Protein AF-A0A914KDQ4-F1 (afdb_monomer_lite)

Foldseek 3Di:
DDDPPPDPDDDPPPDDPPVVVVVVVVVVVVVVVVVVVVVVPDPPDPDDDCVNVVNDDCPDDPPPPDDPVRVVVVVLVVLCVPPNPCSVVVVVVVVVVVVVVVVVCVVCPCVPPPPPDD

Structure (mmCIF, N/CA/C/O backbone):
data_AF-A0A914KDQ4-F1
#
_entry.id   AF-A0A914KDQ4-F1
#
loop_
_atom_site.group_PDB
_atom_site.id
_atom_site.type_symbol
_atom_site.label_atom_id
_atom_site.label_alt_id
_atom_site.label_comp_id
_atom_site.label_asym_id
_atom_site.label_entity_id
_atom_site.label_seq_id
_atom_site.pdbx_PDB_ins_code
_atom_site.Cartn_x
_atom_site.Cartn_y
_atom_site.Cartn_z
_atom_site.occupancy
_atom_site.B_iso_or_equiv
_atom_site.auth_seq_id
_atom_site.auth_comp_id
_atom_site.auth_asym_id
_atom_site.auth_atom_id
_atom_site.pdbx_PDB_model_num
ATOM 1 N N . MET A 1 1 ? 18.578 27.316 -52.084 1.00 40.16 1 MET A N 1
ATOM 2 C CA . MET A 1 1 ? 18.761 25.859 -52.247 1.00 40.16 1 MET A CA 1
ATOM 3 C C . MET A 1 1 ? 20.253 25.596 -52.146 1.00 40.16 1 MET A C 1
ATOM 5 O O . MET A 1 1 ? 20.975 25.851 -53.097 1.00 40.16 1 MET A O 1
ATOM 9 N N . THR A 1 2 ? 20.738 25.283 -50.948 1.00 39.88 2 THR A N 1
ATOM 10 C CA . THR A 1 2 ? 22.168 25.151 -50.641 1.00 39.88 2 THR A CA 1
ATOM 11 C C . THR A 1 2 ? 22.672 23.792 -51.116 1.00 39.88 2 THR A C 1
ATOM 13 O O . THR A 1 2 ? 22.253 22.757 -50.605 1.00 39.88 2 THR A O 1
ATOM 16 N N . GLY A 1 3 ? 23.537 23.805 -52.132 1.00 38.03 3 GLY A N 1
ATOM 17 C CA . GLY A 1 3 ? 24.285 22.631 -52.567 1.00 38.03 3 GLY A CA 1
ATOM 18 C C . GLY A 1 3 ? 25.328 22.268 -51.515 1.00 38.03 3 GLY A C 1
ATOM 19 O O . GLY A 1 3 ? 26.121 23.113 -51.107 1.00 38.03 3 GLY A O 1
ATOM 20 N N . CYS A 1 4 ? 25.304 21.022 -51.046 1.00 40.84 4 CYS A N 1
ATOM 21 C CA . CYS A 1 4 ? 26.387 20.465 -50.245 1.00 40.84 4 CYS A CA 1
ATOM 22 C C . CYS A 1 4 ? 27.573 20.159 -51.164 1.00 40.84 4 CYS A C 1
ATOM 24 O O . CYS A 1 4 ? 27.651 19.075 -51.743 1.00 40.84 4 CYS A O 1
ATOM 26 N N . ASP A 1 5 ? 28.497 21.110 -51.274 1.00 43.34 5 ASP A N 1
ATOM 27 C CA . ASP A 1 5 ? 29.835 20.875 -51.809 1.00 43.34 5 ASP A CA 1
ATOM 28 C C . ASP A 1 5 ? 30.625 20.012 -50.816 1.00 43.34 5 ASP A C 1
ATOM 30 O O . ASP A 1 5 ? 31.231 20.496 -49.859 1.00 43.34 5 ASP A O 1
ATOM 34 N N . LEU A 1 6 ? 30.600 18.696 -51.030 1.00 52.38 6 LEU A N 1
ATOM 35 C CA . LEU A 1 6 ? 31.504 17.760 -50.365 1.00 52.38 6 LEU A CA 1
ATOM 36 C C . LEU A 1 6 ? 32.869 17.836 -51.053 1.00 52.38 6 LEU A C 1
ATOM 38 O O . LEU A 1 6 ? 33.178 17.081 -51.977 1.00 52.38 6 LEU A O 1
ATOM 42 N N . SER A 1 7 ? 33.685 18.774 -50.590 1.00 47.09 7 SER A N 1
ATOM 43 C CA . SER A 1 7 ? 35.110 18.847 -50.882 1.00 47.09 7 SER A CA 1
ATOM 44 C C . SER A 1 7 ? 35.786 17.514 -50.527 1.00 47.09 7 SER A C 1
ATOM 46 O O . SER A 1 7 ? 35.782 17.063 -49.380 1.00 47.09 7 SER A O 1
ATOM 48 N N . LEU A 1 8 ? 36.356 16.857 -51.545 1.00 50.19 8 LEU A N 1
ATOM 49 C CA . LEU A 1 8 ? 37.170 15.652 -51.396 1.00 50.19 8 LEU A CA 1
ATOM 50 C C . LEU A 1 8 ? 38.413 15.977 -50.560 1.00 50.19 8 LEU A C 1
ATOM 52 O O . LEU A 1 8 ? 39.405 16.495 -51.068 1.00 50.19 8 LEU A O 1
ATOM 56 N N . SER A 1 9 ? 38.352 15.644 -49.273 1.00 47.00 9 SER A N 1
ATOM 57 C CA . SER A 1 9 ? 39.511 15.629 -48.387 1.00 47.00 9 SER A CA 1
ATOM 58 C C . SER A 1 9 ? 40.513 14.579 -48.886 1.00 47.00 9 SER A C 1
ATOM 60 O O . SER A 1 9 ? 40.146 13.430 -49.156 1.00 47.00 9 SER A O 1
ATOM 62 N N . SER A 1 10 ? 41.765 14.992 -49.082 1.00 50.50 10 SER A N 1
ATOM 63 C CA . SER A 1 10 ? 42.846 14.150 -49.588 1.00 50.50 10 SER A CA 1
ATOM 64 C C . SER A 1 10 ? 43.126 12.996 -48.621 1.00 50.50 10 SER A C 1
ATOM 66 O O . SER A 1 10 ? 43.476 13.190 -47.460 1.00 50.50 10 SER A O 1
ATOM 68 N N . GLN A 1 11 ? 42.957 11.762 -49.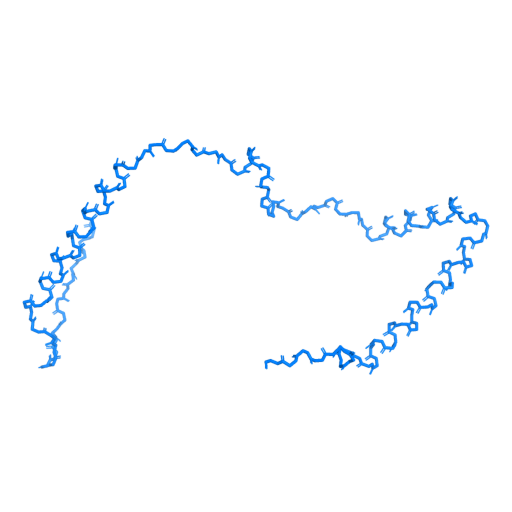096 1.00 49.03 11 GLN A N 1
ATOM 69 C CA . GLN A 1 11 ? 43.316 10.572 -48.329 1.00 49.03 11 GLN A CA 1
ATOM 70 C C . GLN A 1 11 ? 44.833 10.358 -48.375 1.00 49.03 11 GLN A C 1
ATOM 72 O O . GLN A 1 11 ? 45.445 10.424 -49.442 1.00 49.03 11 GLN A O 1
ATOM 77 N N . GLY A 1 12 ? 45.425 10.094 -47.207 1.00 51.34 12 GLY A N 1
ATOM 78 C CA . GLY A 1 12 ? 46.816 9.669 -47.063 1.00 51.34 12 GLY A CA 1
ATOM 79 C C . GLY A 1 12 ? 47.119 8.329 -47.761 1.00 51.34 12 GLY A C 1
ATOM 80 O O . GLY A 1 12 ? 46.207 7.650 -48.238 1.00 51.34 12 GLY A O 1
ATOM 81 N N . PRO A 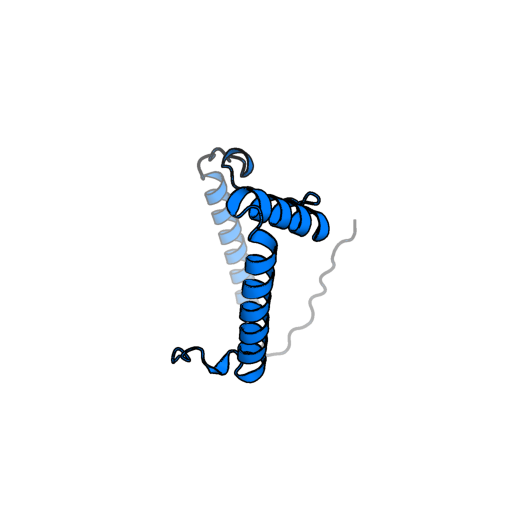1 13 ? 48.398 7.911 -47.802 1.00 54.72 13 PRO A N 1
ATOM 82 C CA . PRO A 1 13 ? 48.908 6.861 -48.697 1.00 54.72 13 PRO A CA 1
ATOM 83 C C . PRO A 1 13 ? 48.406 5.429 -48.427 1.00 54.72 13 PRO A C 1
ATOM 85 O O . PRO A 1 13 ? 48.791 4.518 -49.147 1.00 54.72 13 PRO A O 1
ATOM 88 N N . ASN A 1 14 ? 47.541 5.220 -47.429 1.00 58.84 14 ASN A N 1
ATOM 89 C CA . ASN A 1 14 ? 47.041 3.902 -47.014 1.00 58.84 14 ASN A CA 1
ATOM 90 C C . ASN A 1 14 ? 45.507 3.763 -47.123 1.00 58.84 14 ASN A C 1
ATOM 92 O O . ASN A 1 14 ? 44.913 2.911 -46.465 1.00 58.84 14 ASN A O 1
ATOM 96 N N . GLY A 1 15 ? 44.840 4.610 -47.915 1.00 57.56 15 GLY A N 1
ATOM 97 C CA . GLY A 1 15 ? 43.411 4.457 -48.210 1.00 57.56 15 GLY A CA 1
ATOM 98 C C . GLY A 1 15 ? 43.143 3.299 -49.186 1.00 57.56 15 GLY A C 1
ATOM 99 O O . GLY A 1 15 ? 43.968 3.057 -50.073 1.00 57.56 15 GLY A O 1
ATOM 100 N N . PRO A 1 16 ? 42.007 2.582 -49.070 1.00 61.72 16 PRO A N 1
ATOM 101 C CA . PRO A 1 16 ? 41.649 1.547 -50.033 1.00 61.72 16 PRO A CA 1
ATOM 102 C C . PRO A 1 16 ? 41.588 2.148 -51.447 1.00 61.72 16 PRO A C 1
ATOM 104 O O . PRO A 1 16 ? 41.116 3.277 -51.623 1.00 61.72 16 PRO A O 1
ATOM 107 N N . PRO A 1 17 ? 42.075 1.429 -52.473 1.00 62.84 17 PRO A N 1
ATOM 108 C CA . PRO A 1 17 ? 42.196 1.984 -53.812 1.00 62.84 17 PRO A CA 1
ATOM 109 C C . PRO A 1 17 ? 40.824 2.425 -54.341 1.00 62.84 17 PRO A C 1
ATOM 111 O O . PRO A 1 17 ? 39.831 1.717 -54.192 1.00 62.84 17 PRO A O 1
ATOM 114 N N . LYS A 1 18 ? 40.771 3.606 -54.976 1.00 60.53 18 LYS A N 1
ATOM 115 C CA . LYS A 1 18 ? 39.532 4.324 -55.351 1.00 60.53 18 LYS A CA 1
ATOM 116 C C . LYS A 1 18 ? 38.485 3.465 -56.081 1.00 60.53 18 LYS A C 1
ATOM 118 O O . LYS A 1 18 ? 37.295 3.722 -55.935 1.00 60.53 18 LYS A O 1
ATOM 123 N N . HIS A 1 19 ? 38.905 2.443 -56.831 1.00 59.72 19 HIS A N 1
ATOM 124 C CA . HIS A 1 19 ? 38.004 1.515 -57.523 1.00 59.72 19 HIS A CA 1
ATOM 125 C C . HIS A 1 19 ? 37.129 0.691 -56.559 1.00 59.72 19 HIS A C 1
ATOM 127 O O . HIS A 1 19 ? 35.953 0.487 -56.838 1.00 59.72 19 HIS A O 1
ATOM 133 N N . VAL A 1 20 ? 37.651 0.302 -55.390 1.00 62.50 20 VAL A N 1
ATOM 134 C CA . VAL A 1 20 ? 36.923 -0.478 -54.372 1.00 62.50 20 VAL A CA 1
ATOM 135 C C . VAL A 1 20 ? 35.762 0.331 -53.793 1.00 62.50 20 VAL A C 1
ATOM 137 O O . VAL A 1 20 ? 34.675 -0.196 -53.577 1.00 62.50 20 VAL A O 1
ATOM 140 N N . LEU A 1 21 ? 35.956 1.641 -53.608 1.00 69.50 21 LEU A N 1
ATOM 141 C CA . LEU A 1 21 ? 34.914 2.551 -53.120 1.00 69.50 21 LEU A CA 1
ATOM 142 C C . LEU A 1 21 ? 33.791 2.760 -54.150 1.00 69.50 21 LEU A C 1
ATOM 144 O O . LEU A 1 21 ? 32.631 2.929 -53.772 1.00 69.50 21 LEU A O 1
ATOM 148 N N . VAL A 1 22 ? 34.122 2.741 -55.446 1.00 75.25 22 VAL A N 1
ATOM 149 C CA . VAL A 1 22 ? 33.145 2.871 -56.539 1.00 75.25 22 VAL A CA 1
ATOM 150 C C . VAL A 1 22 ? 32.293 1.608 -56.663 1.00 75.25 22 VAL A C 1
ATOM 152 O O . VAL A 1 22 ? 31.072 1.714 -56.764 1.00 75.25 22 VAL A O 1
ATOM 155 N N . GLU A 1 23 ? 32.909 0.428 -56.598 1.00 75.62 23 GLU A N 1
ATOM 156 C CA . GLU A 1 23 ? 32.181 -0.846 -56.642 1.00 75.62 23 GLU A CA 1
ATOM 157 C C . GLU A 1 23 ? 31.296 -1.036 -55.402 1.00 75.62 23 GLU A C 1
ATOM 159 O O . GLU A 1 23 ? 30.116 -1.357 -55.537 1.00 75.62 23 GLU A O 1
ATOM 164 N N . HIS A 1 24 ? 31.793 -0.690 -54.209 1.00 75.81 24 HIS A N 1
ATOM 165 C CA . HIS A 1 24 ? 30.987 -0.704 -52.985 1.00 75.81 24 HIS A CA 1
ATOM 166 C C . HIS A 1 24 ? 29.775 0.241 -53.075 1.00 75.81 24 HIS A C 1
ATOM 168 O O . HIS A 1 24 ? 28.677 -0.093 -52.633 1.00 75.81 24 HIS A O 1
ATOM 174 N N . ARG A 1 25 ? 29.929 1.427 -53.684 1.00 79.81 25 ARG A N 1
ATOM 175 C CA . ARG A 1 25 ? 28.804 2.355 -53.895 1.00 79.81 25 ARG A CA 1
ATOM 176 C C . ARG A 1 25 ? 27.740 1.756 -54.823 1.00 79.81 25 ARG A C 1
ATOM 178 O O . ARG A 1 25 ? 26.556 1.863 -54.509 1.00 79.81 25 ARG A O 1
ATOM 185 N N . LYS A 1 26 ? 28.146 1.118 -55.926 1.00 82.62 26 LYS A N 1
ATOM 186 C CA . LYS A 1 26 ? 27.221 0.441 -56.853 1.00 82.62 26 LYS A CA 1
ATOM 187 C C . LYS A 1 26 ? 26.487 -0.713 -56.173 1.00 82.62 26 LYS A C 1
ATOM 189 O O . LYS A 1 26 ? 25.286 -0.872 -56.371 1.00 82.62 26 LYS A O 1
ATOM 194 N N . GLU A 1 27 ? 27.188 -1.487 -55.348 1.00 83.25 27 GLU A N 1
ATOM 195 C CA . GLU A 1 27 ? 26.590 -2.593 -54.599 1.00 83.25 27 GLU A CA 1
ATOM 196 C C . GLU A 1 27 ? 25.541 -2.098 -53.594 1.00 83.25 27 GLU A C 1
ATOM 198 O O . GLU A 1 27 ? 24.438 -2.640 -53.534 1.00 83.25 27 GLU A O 1
ATOM 203 N N . MET A 1 28 ? 25.831 -1.022 -52.857 1.00 81.69 28 MET A N 1
ATOM 204 C CA . MET A 1 28 ? 24.872 -0.428 -51.920 1.00 81.69 28 MET A CA 1
ATOM 205 C C . MET A 1 28 ? 23.635 0.136 -52.627 1.00 81.69 28 MET A C 1
ATOM 207 O O 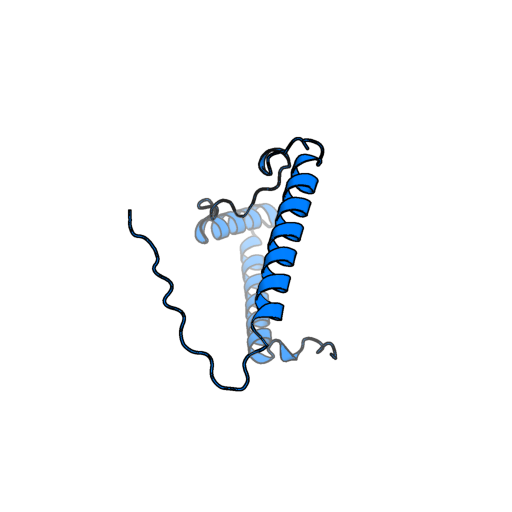. MET A 1 28 ? 22.522 0.005 -52.117 1.00 81.69 28 MET A O 1
ATOM 211 N N . GLU A 1 29 ? 23.802 0.732 -53.810 1.00 84.69 29 GLU A N 1
ATOM 212 C CA . GLU A 1 29 ? 22.679 1.216 -54.615 1.00 84.69 29 GLU A CA 1
ATOM 213 C C . GLU A 1 29 ? 21.823 0.061 -55.153 1.00 84.69 29 GLU A C 1
ATOM 215 O O . GLU A 1 29 ? 20.595 0.135 -55.104 1.00 84.69 29 GLU A O 1
ATOM 220 N N . LYS A 1 30 ? 22.457 -1.033 -55.594 1.00 87.88 30 LYS A N 1
ATOM 221 C CA . LYS A 1 30 ? 21.765 -2.251 -56.028 1.00 87.88 30 LYS A CA 1
ATOM 222 C C . LYS A 1 30 ? 20.949 -2.863 -54.887 1.00 87.88 30 LYS A C 1
ATOM 224 O O . LYS A 1 30 ? 19.749 -3.050 -55.050 1.00 87.88 30 LYS A O 1
ATOM 229 N N . ARG A 1 31 ? 21.552 -3.047 -53.707 1.00 85.00 31 ARG A N 1
ATOM 230 C CA . ARG A 1 31 ? 20.856 -3.557 -52.509 1.00 85.00 31 ARG A CA 1
ATOM 231 C C . ARG A 1 31 ? 19.680 -2.674 -52.095 1.00 85.00 31 ARG A C 1
ATOM 233 O O . ARG A 1 31 ? 18.663 -3.172 -51.627 1.00 85.00 31 ARG A O 1
ATOM 240 N N . ARG A 1 32 ? 19.809 -1.352 -52.243 1.00 82.94 32 ARG A N 1
ATOM 241 C CA . ARG A 1 32 ? 18.728 -0.408 -51.931 1.00 82.94 32 ARG A CA 1
ATOM 242 C C . ARG A 1 32 ? 17.567 -0.519 -52.924 1.00 82.94 32 ARG A C 1
ATOM 244 O O . ARG A 1 32 ? 16.424 -0.412 -52.498 1.00 82.94 32 ARG A O 1
ATOM 251 N N . LYS A 1 33 ? 17.851 -0.744 -54.212 1.00 84.19 33 LYS A N 1
ATOM 252 C CA . LYS A 1 33 ? 16.825 -0.987 -55.241 1.00 84.19 33 LYS A CA 1
ATOM 253 C C . LYS A 1 33 ? 16.122 -2.327 -55.029 1.00 84.19 33 LYS A C 1
ATOM 255 O O . LYS A 1 33 ? 14.902 -2.355 -55.034 1.00 84.19 33 LYS A O 1
ATOM 260 N N . GLU A 1 34 ? 16.876 -3.390 -54.755 1.00 84.81 34 GLU A N 1
ATOM 261 C CA . GLU A 1 34 ? 16.323 -4.725 -54.484 1.00 84.81 34 GLU A CA 1
ATOM 262 C C . GLU A 1 34 ? 15.388 -4.720 -53.270 1.00 84.81 34 GLU A C 1
ATOM 264 O O . GLU A 1 34 ? 14.284 -5.242 -53.357 1.00 84.81 34 GLU A O 1
ATOM 269 N N . LYS A 1 35 ? 15.773 -4.053 -52.172 1.00 79.75 35 LYS A N 1
ATOM 270 C CA . LYS A 1 35 ? 14.904 -3.907 -50.992 1.00 79.75 35 LYS A CA 1
ATOM 271 C C . LYS A 1 35 ? 13.615 -3.143 -51.282 1.00 79.75 35 LYS A C 1
ATOM 273 O O . LYS A 1 35 ? 12.575 -3.499 -50.750 1.00 79.75 35 LYS A O 1
ATOM 278 N N . MET A 1 36 ? 13.690 -2.095 -52.100 1.00 72.81 36 MET A N 1
ATOM 279 C CA . MET A 1 36 ? 12.517 -1.303 -52.473 1.00 72.81 36 MET A CA 1
ATOM 280 C C . MET A 1 36 ? 11.553 -2.124 -53.338 1.00 72.81 36 MET A C 1
ATOM 282 O O . MET A 1 36 ? 10.351 -2.086 -53.117 1.00 72.81 36 MET A O 1
ATOM 286 N N . GLU A 1 37 ? 12.088 -2.909 -54.276 1.00 81.19 37 GLU A N 1
ATOM 287 C CA . GLU A 1 37 ? 11.299 -3.812 -55.118 1.00 81.19 37 GLU A CA 1
ATOM 288 C C . GLU A 1 37 ? 10.704 -4.985 -54.314 1.00 81.19 37 GLU A C 1
ATOM 290 O O . GLU A 1 37 ? 9.612 -5.459 -54.614 1.00 81.19 37 GLU A O 1
ATOM 295 N N . GLU A 1 38 ? 11.409 -5.466 -53.287 1.00 80.62 38 GLU A N 1
ATOM 296 C CA . GLU A 1 38 ? 10.917 -6.490 -52.361 1.00 80.62 38 GLU A CA 1
ATOM 297 C C . GLU A 1 38 ? 9.790 -5.953 -51.469 1.00 80.62 38 GLU A C 1
ATOM 299 O O . GLU A 1 38 ? 8.767 -6.617 -51.330 1.00 80.62 38 GLU A O 1
ATOM 304 N N . GLU A 1 39 ? 9.938 -4.740 -50.928 1.00 73.44 39 GLU A N 1
ATOM 305 C CA . GLU A 1 39 ? 8.919 -4.070 -50.110 1.00 73.44 39 GLU A CA 1
ATOM 306 C C . GLU A 1 39 ? 7.651 -3.754 -50.919 1.00 73.44 39 GLU A C 1
ATOM 308 O O . GLU A 1 39 ? 6.545 -3.942 -50.420 1.00 73.44 39 GLU A O 1
ATOM 313 N N . GLU A 1 40 ? 7.790 -3.371 -52.193 1.00 72.62 40 GLU A N 1
ATOM 314 C CA . GLU A 1 40 ? 6.660 -3.151 -53.109 1.00 72.62 40 GLU A CA 1
ATOM 315 C C . GLU A 1 40 ? 5.915 -4.454 -53.458 1.00 72.62 40 GLU A C 1
ATOM 317 O O . GLU A 1 40 ? 4.711 -4.440 -53.717 1.00 72.62 40 GLU A O 1
ATOM 322 N N . LYS A 1 41 ? 6.612 -5.598 -53.434 1.00 76.81 41 LYS A N 1
ATOM 323 C CA . LYS A 1 41 ? 6.020 -6.929 -53.652 1.00 76.81 41 LYS A CA 1
ATOM 324 C C . LYS A 1 41 ? 5.352 -7.506 -52.408 1.00 76.81 41 LYS A C 1
ATOM 326 O O . LYS A 1 41 ? 4.681 -8.536 -52.525 1.00 76.81 41 LYS A O 1
ATOM 331 N N . LEU A 1 42 ? 5.536 -6.904 -51.232 1.00 71.00 42 LEU A N 1
ATOM 332 C CA . LEU A 1 42 ? 4.865 -7.384 -50.033 1.00 71.00 42 LEU A CA 1
ATOM 333 C C . LEU A 1 42 ? 3.349 -7.210 -50.201 1.00 71.00 42 LEU A C 1
ATOM 335 O O . LEU A 1 42 ? 2.886 -6.160 -50.654 1.00 71.00 42 LEU A O 1
ATOM 339 N N . PRO A 1 43 ? 2.549 -8.233 -49.853 1.00 74.31 43 PRO A N 1
ATOM 340 C CA . PRO A 1 43 ? 1.103 -8.094 -49.865 1.00 74.31 43 PRO A CA 1
ATOM 341 C C . PRO A 1 43 ? 0.712 -6.940 -48.941 1.00 74.31 43 PRO A C 1
ATOM 343 O O . PRO A 1 43 ? 1.285 -6.789 -47.862 1.00 74.31 43 PRO A O 1
ATOM 346 N N . GLN A 1 44 ? -0.267 -6.133 -49.354 1.00 67.81 44 GLN A N 1
ATOM 347 C CA . GLN A 1 44 ? -0.831 -5.102 -48.488 1.00 67.81 44 GLN A CA 1
ATOM 348 C C . GLN A 1 44 ? -1.475 -5.794 -47.286 1.00 67.81 44 GLN A C 1
ATOM 350 O O . GLN A 1 44 ? -2.562 -6.361 -47.384 1.00 67.81 44 GLN A O 1
ATOM 355 N N . VAL A 1 45 ? -0.758 -5.808 -46.167 1.00 72.44 45 VAL A N 1
ATOM 356 C CA . VAL A 1 45 ? -1.277 -6.298 -44.896 1.00 72.44 45 VAL A CA 1
ATOM 357 C C . VAL A 1 45 ? -2.155 -5.195 -44.322 1.00 72.44 45 VAL A C 1
ATOM 359 O O . VAL A 1 45 ? -1.740 -4.040 -44.236 1.00 72.44 45 VAL A O 1
ATOM 362 N N . GLU A 1 46 ? -3.380 -5.548 -43.950 1.00 76.56 46 GLU A N 1
ATOM 363 C CA . GLU A 1 46 ? -4.271 -4.647 -43.231 1.00 76.56 46 GLU A CA 1
ATOM 364 C C . GLU A 1 46 ? -3.666 -4.368 -41.852 1.00 76.56 46 GLU A C 1
ATOM 366 O O . GLU A 1 46 ? -3.598 -5.242 -40.984 1.00 76.56 46 GLU A O 1
ATOM 371 N N . PHE A 1 47 ? -3.147 -3.156 -41.670 1.00 70.12 47 PHE A N 1
ATOM 372 C CA . PHE A 1 47 ? -2.621 -2.729 -40.384 1.00 70.12 47 PHE A CA 1
ATOM 373 C C . PHE A 1 47 ? -3.792 -2.493 -39.431 1.00 70.12 47 PHE A C 1
ATOM 375 O O . PHE A 1 47 ? -4.559 -1.547 -39.600 1.00 70.12 47 PHE A O 1
ATOM 382 N N . VAL A 1 48 ? -3.914 -3.345 -38.416 1.00 75.31 48 VAL A N 1
ATOM 383 C CA . VAL A 1 48 ? -4.850 -3.133 -37.309 1.00 75.31 48 VAL A CA 1
ATOM 384 C C . VAL A 1 48 ? -4.193 -2.198 -36.298 1.00 75.31 48 VAL A C 1
ATOM 386 O O . VAL A 1 48 ? -3.040 -2.402 -35.908 1.00 75.31 48 VAL A O 1
ATOM 389 N N . ASN A 1 49 ? -4.911 -1.161 -35.865 1.00 74.94 49 ASN A N 1
ATOM 390 C CA . ASN A 1 49 ? -4.381 -0.252 -34.854 1.00 74.94 49 ASN A CA 1
ATOM 391 C C . ASN A 1 49 ? -4.204 -0.996 -33.525 1.00 74.94 49 ASN A C 1
ATOM 393 O O . ASN A 1 49 ? -5.060 -1.777 -33.115 1.00 74.94 49 ASN A O 1
ATOM 397 N N . ALA A 1 50 ? -3.129 -0.692 -32.794 1.00 70.06 50 ALA A N 1
ATOM 398 C CA . ALA A 1 50 ? -2.867 -1.285 -31.479 1.00 70.06 50 ALA A CA 1
ATOM 399 C C . ALA A 1 50 ? -4.034 -1.090 -30.488 1.00 70.06 50 ALA A C 1
ATOM 401 O O . ALA A 1 50 ? -4.297 -1.960 -29.658 1.00 70.06 50 ALA A O 1
ATOM 402 N N . THR A 1 51 ? -4.770 0.020 -30.622 1.00 68.88 51 THR A N 1
ATOM 403 C CA . THR A 1 51 ? -5.986 0.317 -29.853 1.00 68.88 51 THR A CA 1
ATOM 404 C C . THR A 1 51 ? -7.087 -0.716 -30.087 1.00 68.88 51 THR A C 1
ATOM 406 O O . THR A 1 51 ? -7.712 -1.158 -29.127 1.00 68.88 51 THR A O 1
ATOM 409 N N . ASP A 1 52 ? -7.281 -1.143 -31.336 1.00 76.06 52 ASP A N 1
ATOM 410 C CA . ASP A 1 52 ? -8.311 -2.118 -31.715 1.00 76.06 52 ASP A CA 1
ATOM 411 C C . ASP A 1 52 ? -7.928 -3.538 -31.257 1.00 76.06 52 ASP A C 1
ATOM 413 O O . ASP A 1 52 ? -8.788 -4.387 -31.039 1.00 76.06 52 ASP A O 1
ATOM 417 N N . MET A 1 53 ? -6.630 -3.781 -31.034 1.00 69.31 53 MET A N 1
ATOM 418 C CA . MET A 1 53 ? -6.090 -5.016 -30.452 1.00 69.31 53 MET A CA 1
ATOM 419 C C . MET A 1 53 ? -6.065 -5.016 -28.913 1.00 69.31 53 MET A C 1
ATOM 421 O O . MET A 1 53 ? -5.550 -5.960 -28.314 1.00 69.31 53 MET A O 1
ATOM 425 N N . GLY A 1 54 ? -6.568 -3.965 -28.255 1.00 64.25 54 GLY A N 1
ATOM 426 C CA . GLY A 1 54 ? -6.544 -3.843 -26.791 1.00 64.25 54 GLY A CA 1
ATOM 427 C C . GLY A 1 54 ? -5.138 -3.687 -26.199 1.00 64.25 54 GLY A C 1
ATOM 428 O O . GLY A 1 54 ? -4.955 -3.809 -24.988 1.00 64.25 54 GLY A O 1
ATOM 429 N N . ILE A 1 55 ? -4.131 -3.408 -27.033 1.00 66.12 55 ILE A N 1
ATOM 430 C CA . ILE A 1 55 ? -2.771 -3.115 -26.585 1.00 66.12 55 ILE A CA 1
ATOM 431 C C . ILE A 1 55 ? -2.730 -1.627 -26.257 1.00 66.12 55 ILE A C 1
ATOM 433 O O . ILE A 1 55 ? -2.359 -0.775 -27.066 1.00 66.12 55 ILE A O 1
ATOM 437 N N . HIS A 1 56 ? -3.150 -1.306 -25.040 1.00 67.25 56 HIS A N 1
ATOM 438 C CA . HIS A 1 56 ? -2.925 0.012 -24.479 1.00 67.25 56 HIS A CA 1
ATOM 439 C C . HIS A 1 56 ? -1.453 0.096 -24.065 1.00 67.25 56 HIS A C 1
ATOM 441 O O . HIS A 1 56 ? -0.989 -0.654 -23.207 1.00 67.25 56 HIS A O 1
ATOM 447 N N . GLY A 1 57 ? -0.695 1.003 -24.688 1.00 63.47 57 GLY A N 1
ATOM 448 C CA . GLY A 1 57 ? 0.575 1.443 -24.114 1.00 63.47 57 GLY A CA 1
ATOM 449 C C . GLY A 1 57 ? 0.347 2.054 -22.727 1.00 63.47 57 GLY A C 1
ATOM 450 O O . GLY A 1 57 ? -0.795 2.209 -22.290 1.00 63.47 57 GLY A O 1
ATOM 451 N N . ILE A 1 58 ? 1.420 2.446 -22.034 1.00 61.34 58 ILE A N 1
ATOM 452 C CA . ILE A 1 58 ? 1.316 3.279 -20.824 1.00 61.34 58 ILE A CA 1
ATOM 453 C C . ILE A 1 58 ? 0.795 4.658 -21.264 1.00 61.34 58 ILE A C 1
ATOM 455 O O . ILE A 1 58 ? 1.546 5.610 -21.462 1.00 61.34 58 ILE A O 1
ATOM 459 N N . ASN A 1 59 ? -0.506 4.735 -21.516 1.00 58.00 59 ASN A N 1
ATOM 460 C CA . ASN A 1 59 ? -1.209 5.919 -21.952 1.00 58.00 59 ASN A CA 1
ATOM 461 C C . ASN A 1 59 ? -1.590 6.670 -20.686 1.00 58.00 59 ASN A C 1
ATOM 463 O O . ASN A 1 59 ? -2.548 6.297 -20.021 1.00 58.00 59 ASN A O 1
ATOM 467 N N . SER A 1 60 ? -0.829 7.722 -20.380 1.00 58.09 60 SER A N 1
ATOM 468 C CA . SER A 1 60 ? -0.995 8.618 -19.229 1.00 58.09 60 SER A CA 1
ATOM 469 C C . SER A 1 60 ? -0.848 7.943 -17.858 1.00 58.09 60 SER A C 1
ATOM 471 O O . SER A 1 60 ? -1.391 6.881 -17.586 1.00 58.09 60 SER A O 1
ATOM 473 N N . ALA A 1 61 ? -0.099 8.576 -16.953 1.00 56.03 61 ALA A N 1
ATOM 474 C CA . ALA A 1 61 ? -0.228 8.252 -15.541 1.00 56.03 61 ALA A CA 1
ATOM 475 C C . ALA A 1 61 ? -1.702 8.469 -15.180 1.00 56.03 61 ALA A C 1
ATOM 477 O O . ALA A 1 61 ? -2.174 9.598 -15.295 1.00 56.03 61 ALA A O 1
ATOM 478 N N . GLU A 1 62 ? -2.429 7.410 -14.824 1.00 57.72 62 GLU A N 1
ATOM 479 C CA . GLU A 1 62 ? -3.787 7.521 -14.298 1.00 57.72 62 GLU A CA 1
ATOM 480 C C . GLU A 1 62 ? -3.764 8.526 -13.138 1.00 57.72 62 GLU A C 1
ATOM 482 O O . GLU A 1 62 ? -3.299 8.233 -12.033 1.00 57.72 62 GLU A O 1
ATOM 487 N N . VAL A 1 63 ? -4.223 9.750 -13.414 1.00 58.06 63 VAL A N 1
ATOM 488 C CA . VAL A 1 63 ? -4.332 10.842 -12.432 1.00 58.06 63 VAL A CA 1
ATOM 489 C C . VAL A 1 63 ? -5.401 10.510 -11.383 1.00 58.06 63 VAL A C 1
ATOM 491 O O . VAL A 1 63 ? -5.435 11.119 -10.320 1.00 58.06 63 VAL A O 1
ATOM 494 N N . ASP A 1 64 ? -6.212 9.484 -11.642 1.00 62.16 64 ASP A N 1
ATOM 495 C CA . ASP A 1 64 ? -7.296 9.018 -10.782 1.00 62.16 64 ASP A CA 1
ATOM 496 C C . ASP A 1 64 ? -6.860 7.991 -9.728 1.00 62.16 64 ASP A C 1
ATOM 498 O O . ASP A 1 64 ? -7.691 7.345 -9.090 1.00 62.16 64 ASP A O 1
ATOM 502 N N . ARG A 1 65 ? -5.548 7.819 -9.500 1.00 67.81 65 ARG A N 1
ATOM 503 C CA . ARG A 1 65 ? -5.082 6.981 -8.392 1.00 67.81 65 ARG A CA 1
ATOM 504 C C . ARG A 1 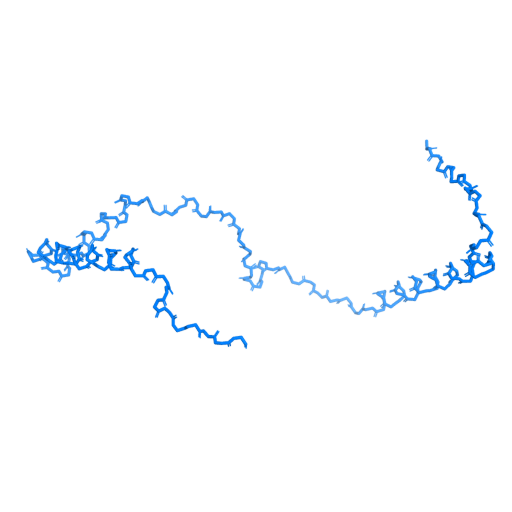65 ? -5.632 7.564 -7.078 1.00 67.81 65 ARG A C 1
ATOM 506 O O . ARG A 1 65 ? -5.253 8.686 -6.729 1.00 67.81 65 ARG A O 1
ATOM 513 N N . PRO A 1 66 ? -6.444 6.808 -6.306 1.00 67.69 66 PRO A N 1
ATOM 514 C CA . PRO A 1 66 ? -7.013 7.304 -5.062 1.00 67.69 66 PRO A CA 1
ATOM 515 C C . PRO A 1 66 ? -5.908 7.823 -4.156 1.00 67.69 66 PRO A C 1
ATOM 517 O O . PRO A 1 66 ? -4.857 7.179 -4.015 1.00 67.69 66 PRO A O 1
ATOM 520 N N . SER A 1 67 ? -6.143 8.990 -3.556 1.00 82.50 67 SER A N 1
ATOM 521 C CA . SER A 1 67 ? -5.173 9.598 -2.655 1.00 82.50 67 SER A CA 1
ATOM 522 C C . SER A 1 67 ? -4.805 8.612 -1.544 1.00 82.50 67 SER A C 1
ATOM 524 O O . SER A 1 67 ? -5.618 7.783 -1.131 1.00 82.50 67 SER A O 1
ATOM 526 N N . PHE A 1 68 ? -3.586 8.711 -1.014 1.00 80.38 68 PHE A N 1
ATOM 527 C CA . PHE A 1 68 ? -3.163 7.858 0.100 1.00 80.38 68 PHE A CA 1
ATOM 528 C C . PHE A 1 68 ? -4.149 7.913 1.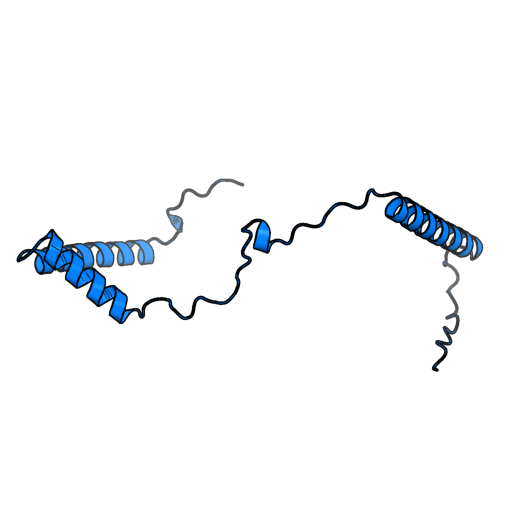282 1.00 80.38 68 PHE A C 1
ATOM 530 O O . PHE A 1 68 ? -4.424 6.897 1.911 1.00 80.38 68 PHE A O 1
ATOM 537 N N . ARG A 1 69 ? -4.751 9.084 1.533 1.00 85.88 69 ARG A N 1
ATOM 538 C CA . ARG A 1 69 ? -5.777 9.256 2.570 1.00 85.88 69 ARG A CA 1
ATOM 539 C C . ARG A 1 69 ? -7.073 8.518 2.244 1.00 85.88 69 ARG A C 1
ATOM 541 O O . ARG A 1 69 ? -7.624 7.888 3.136 1.00 85.88 69 ARG A O 1
ATOM 548 N N . SER A 1 70 ? -7.521 8.568 0.990 1.00 87.88 70 SER A N 1
ATOM 549 C CA . SER A 1 70 ? -8.713 7.844 0.527 1.00 87.88 70 SER A CA 1
ATOM 550 C C . SER A 1 70 ? -8.546 6.340 0.731 1.00 87.88 70 SER A C 1
ATOM 552 O O . SER A 1 70 ? -9.422 5.702 1.296 1.00 87.88 70 SER A O 1
ATOM 554 N N . ARG A 1 71 ? -7.364 5.801 0.405 1.00 87.81 71 ARG A N 1
ATOM 555 C CA . ARG A 1 71 ? -7.047 4.379 0.612 1.00 87.81 71 ARG A CA 1
ATOM 556 C C . ARG A 1 71 ? -7.054 3.972 2.080 1.00 87.81 71 ARG A C 1
ATOM 558 O O . ARG A 1 71 ? -7.536 2.898 2.411 1.00 87.81 71 ARG A O 1
ATOM 565 N N . ILE A 1 72 ? -6.525 4.820 2.967 1.00 90.38 72 ILE A N 1
ATOM 566 C CA . ILE A 1 72 ? -6.586 4.556 4.411 1.00 90.38 72 ILE A CA 1
ATOM 567 C C . ILE A 1 72 ? -8.043 4.526 4.875 1.00 90.38 72 ILE A C 1
ATOM 569 O O . ILE A 1 72 ? -8.413 3.640 5.632 1.00 90.38 72 ILE A O 1
ATOM 573 N N . GLN A 1 73 ? -8.870 5.472 4.431 1.00 92.69 73 GLN A N 1
ATOM 574 C CA . GLN A 1 73 ? -10.278 5.522 4.827 1.00 92.69 73 GLN A CA 1
ATOM 575 C C . GLN A 1 73 ? -11.070 4.313 4.323 1.00 92.69 73 GLN A C 1
ATOM 577 O O . GLN A 1 73 ? -11.834 3.740 5.094 1.00 92.69 73 GLN A O 1
ATOM 582 N N . GLU A 1 74 ? -10.861 3.907 3.070 1.00 93.94 74 GLU A N 1
ATOM 583 C CA . GLU A 1 74 ? -11.447 2.687 2.502 1.00 93.94 74 GLU A CA 1
ATOM 584 C C . GLU A 1 74 ? -11.039 1.460 3.316 1.00 93.94 74 GLU A C 1
ATOM 586 O O . GLU A 1 74 ? -11.896 0.708 3.764 1.00 93.94 74 GLU A O 1
ATOM 591 N N . HIS A 1 75 ? -9.748 1.327 3.614 1.00 92.38 75 HIS A N 1
ATOM 592 C CA . HIS A 1 75 ? -9.234 0.218 4.404 1.00 92.38 75 HIS A CA 1
ATOM 593 C C . HIS A 1 75 ? -9.797 0.179 5.833 1.00 92.38 75 HIS A C 1
ATOM 595 O O . HIS A 1 75 ? -10.169 -0.883 6.325 1.00 92.38 75 HIS A O 1
ATOM 601 N N . LEU A 1 76 ? -9.890 1.327 6.512 1.00 93.69 76 LEU A N 1
ATOM 602 C CA . LEU A 1 76 ? -10.487 1.400 7.850 1.00 93.69 76 LEU A CA 1
ATOM 603 C C . LEU A 1 76 ? -11.965 1.003 7.823 1.00 93.69 76 LEU A C 1
ATOM 605 O O . LEU A 1 76 ? -12.417 0.281 8.709 1.00 93.69 76 LEU A O 1
ATOM 609 N N . LYS A 1 77 ? -12.695 1.437 6.792 1.00 95.75 77 LYS A N 1
ATOM 610 C CA . LYS A 1 77 ? -14.098 1.075 6.602 1.00 95.75 77 LYS A CA 1
ATOM 611 C C . LYS A 1 77 ? -14.261 -0.426 6.348 1.00 95.75 77 LYS A C 1
ATOM 613 O O . LYS A 1 77 ? -15.096 -1.053 6.985 1.00 95.75 77 LYS A O 1
ATOM 618 N N . GLU A 1 78 ? -13.439 -1.013 5.481 1.00 96.06 78 GLU A N 1
ATOM 619 C CA . GLU A 1 78 ? -13.423 -2.463 5.240 1.00 96.06 78 GLU A CA 1
ATOM 620 C C . GLU A 1 78 ? -13.136 -3.250 6.525 1.00 96.06 78 GLU A C 1
ATOM 622 O O . GLU A 1 78 ? -13.781 -4.258 6.802 1.00 96.06 78 GLU A O 1
ATOM 627 N N . MET A 1 79 ? -12.191 -2.780 7.343 1.00 96.25 79 MET A N 1
ATOM 628 C CA . MET A 1 79 ? -11.858 -3.417 8.618 1.00 96.25 79 MET A CA 1
ATOM 629 C C . MET A 1 79 ? -13.024 -3.370 9.607 1.00 96.25 79 MET A C 1
ATOM 631 O O . MET A 1 79 ? -13.290 -4.363 10.287 1.00 96.25 79 MET A O 1
ATOM 635 N N . GLU A 1 80 ? -13.741 -2.249 9.669 1.00 96.25 80 GLU A N 1
ATOM 636 C CA . GLU A 1 80 ? -14.954 -2.117 10.475 1.00 96.25 80 GLU A CA 1
ATOM 637 C C . GLU A 1 80 ? -16.083 -3.026 9.957 1.00 96.25 80 GLU A C 1
ATOM 639 O O . GLU A 1 80 ? -16.754 -3.680 10.753 1.00 96.25 80 GLU A O 1
ATOM 644 N N . GLU A 1 81 ? -16.251 -3.155 8.638 1.00 97.00 81 GLU A N 1
ATOM 645 C CA . GLU A 1 81 ? -17.243 -4.054 8.029 1.00 97.00 81 GLU A CA 1
ATOM 646 C C . GLU A 1 81 ? -16.937 -5.542 8.296 1.00 97.00 81 GLU A C 1
ATOM 648 O O . GLU A 1 81 ? -17.853 -6.324 8.558 1.00 97.00 81 GLU A O 1
ATOM 653 N N . LEU A 1 82 ? -15.662 -5.944 8.262 1.00 96.69 82 LEU A N 1
ATOM 654 C CA . LEU A 1 82 ? -15.238 -7.338 8.444 1.00 96.69 82 LEU A CA 1
ATOM 655 C C . LEU A 1 82 ? -15.168 -7.767 9.912 1.00 96.69 82 LEU A C 1
ATOM 657 O O . LEU A 1 82 ? -15.544 -8.891 10.253 1.00 96.69 82 LEU A O 1
ATOM 661 N N . TYR A 1 83 ? -14.640 -6.897 10.772 1.00 95.62 83 TYR A N 1
ATOM 662 C CA . TYR A 1 83 ? -14.261 -7.248 12.141 1.00 95.62 83 TYR A CA 1
ATOM 663 C C . TYR A 1 83 ? -15.044 -6.477 13.210 1.00 95.62 83 TYR A C 1
ATOM 665 O O . TYR A 1 83 ? -14.939 -6.799 14.398 1.00 95.62 83 TYR A O 1
ATOM 673 N N . GLY A 1 84 ? -15.852 -5.488 12.816 1.00 95.56 84 GLY A N 1
ATOM 674 C CA . GLY A 1 84 ? -16.721 -4.725 13.707 1.00 95.56 84 GLY A CA 1
ATOM 675 C C . GLY A 1 84 ? -15.955 -4.104 14.881 1.00 95.56 84 GLY A C 1
ATOM 676 O O . GLY A 1 84 ? -14.951 -3.424 14.665 1.00 95.56 84 GLY A O 1
ATOM 677 N N . PRO A 1 85 ? -16.371 -4.348 16.139 1.00 95.62 85 PRO A N 1
ATOM 678 C CA . PRO A 1 85 ? -15.751 -3.727 17.312 1.00 95.62 85 PRO A CA 1
ATOM 679 C C . PRO A 1 85 ? -14.291 -4.155 17.534 1.00 95.62 85 PRO A C 1
ATOM 681 O O . PRO A 1 85 ? -13.561 -3.499 18.270 1.00 95.62 85 PRO A O 1
ATOM 684 N N . GLU A 1 86 ? -13.850 -5.248 16.906 1.00 96.19 86 GLU A N 1
ATOM 685 C CA . GLU A 1 86 ? -12.486 -5.766 17.029 1.00 96.19 86 GLU A CA 1
ATOM 686 C C . GLU A 1 86 ? -11.520 -5.188 15.984 1.00 96.19 86 GLU A C 1
ATOM 688 O O . GLU A 1 86 ? -10.316 -5.454 16.053 1.00 96.19 86 GLU A O 1
ATOM 693 N N . ALA A 1 87 ? -12.021 -4.383 15.040 1.00 96.31 87 ALA A N 1
ATOM 694 C CA . ALA A 1 87 ? -11.244 -3.825 13.938 1.00 96.31 87 ALA A CA 1
ATOM 695 C C . ALA A 1 87 ? -9.998 -3.068 14.423 1.00 96.31 87 ALA A C 1
ATOM 697 O O . ALA A 1 87 ? -8.887 -3.350 13.976 1.00 96.31 87 ALA A O 1
ATOM 698 N N . GLU A 1 88 ? -10.143 -2.172 15.403 1.00 94.88 88 GLU A N 1
ATOM 699 C CA . GLU A 1 88 ? -9.029 -1.371 15.930 1.00 94.88 88 GLU A CA 1
ATOM 700 C C . GLU A 1 88 ? -7.916 -2.243 16.533 1.00 94.88 88 GLU A C 1
ATOM 702 O O . GLU A 1 88 ? -6.720 -2.009 16.310 1.00 94.88 88 GLU A O 1
ATOM 707 N N . ARG A 1 89 ? -8.294 -3.298 17.264 1.00 96.69 89 ARG A N 1
ATOM 708 C CA . ARG A 1 89 ? -7.334 -4.228 17.867 1.00 96.69 89 ARG A CA 1
ATOM 709 C C . ARG A 1 89 ? -6.560 -4.991 16.793 1.00 96.69 89 ARG A C 1
ATOM 711 O O . ARG A 1 89 ? -5.350 -5.185 16.941 1.00 96.69 89 ARG A O 1
ATOM 718 N N . ILE A 1 90 ? -7.237 -5.419 15.729 1.00 95.81 90 ILE A N 1
ATOM 719 C CA . ILE A 1 90 ? -6.620 -6.132 14.603 1.00 95.81 90 ILE A CA 1
ATOM 720 C C . ILE A 1 90 ? -5.669 -5.204 13.848 1.00 95.81 90 ILE A C 1
ATOM 722 O O . ILE A 1 90 ? -4.494 -5.546 13.720 1.00 95.81 90 ILE A O 1
ATOM 726 N N . ILE A 1 91 ? -6.114 -3.999 13.486 1.00 95.62 91 ILE A N 1
ATOM 727 C CA . ILE A 1 91 ? -5.290 -2.981 12.815 1.00 95.62 91 ILE A CA 1
ATOM 728 C C . ILE A 1 91 ? -4.017 -2.692 13.619 1.00 95.62 91 ILE A C 1
ATOM 730 O O . ILE A 1 91 ? -2.909 -2.657 13.076 1.00 95.62 91 ILE A O 1
ATOM 734 N N . THR A 1 92 ? -4.148 -2.530 14.938 1.00 96.31 92 THR A N 1
ATOM 735 C CA . THR A 1 92 ? -3.007 -2.274 15.830 1.00 96.31 92 THR A CA 1
ATOM 736 C C . THR A 1 92 ? -2.020 -3.440 15.820 1.00 96.31 92 THR A C 1
ATOM 738 O O . THR A 1 92 ? -0.797 -3.253 15.778 1.00 96.31 92 THR A O 1
ATOM 741 N N . ARG A 1 93 ? -2.537 -4.671 15.843 1.00 96.81 93 ARG A N 1
ATOM 742 C CA . ARG A 1 93 ? -1.714 -5.879 15.841 1.00 96.81 93 ARG A CA 1
ATOM 743 C C . ARG A 1 93 ? -0.986 -6.060 14.513 1.00 96.81 93 ARG A C 1
ATOM 745 O O . ARG A 1 93 ? 0.212 -6.334 14.532 1.00 96.81 93 ARG A O 1
ATOM 752 N N . GLU A 1 94 ? -1.671 -5.878 13.391 1.00 95.56 94 GLU A N 1
ATOM 753 C CA . GLU A 1 94 ? -1.079 -5.935 12.051 1.00 95.56 94 GLU A CA 1
ATOM 754 C C . GLU A 1 94 ? 0.000 -4.868 11.879 1.00 95.56 94 GLU A C 1
ATOM 756 O O . GLU A 1 94 ? 1.122 -5.183 11.486 1.00 95.56 94 GLU A O 1
ATOM 761 N N . SER A 1 95 ? -0.280 -3.634 12.304 1.00 95.19 95 SER A N 1
ATOM 762 C CA . SER A 1 95 ? 0.695 -2.538 12.288 1.00 95.19 95 SER A CA 1
ATOM 763 C C . SER A 1 95 ? 1.939 -2.870 13.114 1.00 95.19 95 SER A C 1
ATOM 765 O O . SER A 1 95 ? 3.064 -2.604 12.694 1.00 95.19 95 SER A O 1
ATOM 767 N N . THR A 1 96 ? 1.763 -3.519 14.269 1.00 96.62 96 THR A N 1
ATOM 768 C CA . THR A 1 96 ? 2.883 -3.965 15.110 1.00 96.62 96 THR A CA 1
ATOM 769 C C . THR A 1 96 ? 3.725 -5.042 14.421 1.00 96.62 96 THR A C 1
ATOM 771 O O . THR A 1 96 ? 4.951 -5.038 14.542 1.00 96.62 96 THR A O 1
ATOM 774 N N . VAL A 1 97 ? 3.089 -5.984 13.717 1.00 95.94 97 VAL A N 1
ATOM 775 C CA . VAL A 1 97 ? 3.786 -7.037 12.964 1.00 95.94 97 VAL A CA 1
ATOM 776 C C . VAL A 1 97 ? 4.552 -6.436 11.789 1.00 95.94 97 VAL A C 1
ATOM 778 O O . VAL A 1 97 ? 5.744 -6.712 11.660 1.00 95.94 97 VAL A O 1
ATOM 781 N N . ASN A 1 98 ? 3.912 -5.567 11.004 1.00 94.25 98 ASN A N 1
ATOM 782 C CA . ASN A 1 98 ? 4.537 -4.876 9.876 1.00 94.25 98 ASN A CA 1
ATOM 783 C C . ASN A 1 98 ? 5.739 -4.047 10.330 1.00 94.25 98 ASN A C 1
ATOM 785 O O . ASN A 1 98 ? 6.824 -4.190 9.781 1.00 94.25 98 ASN A O 1
ATOM 789 N N . PHE A 1 99 ? 5.605 -3.285 11.417 1.00 94.12 99 PHE A N 1
ATOM 790 C CA . PHE A 1 99 ? 6.718 -2.509 11.960 1.00 94.12 99 PHE A CA 1
ATOM 791 C C . PHE A 1 99 ? 7.917 -3.385 12.353 1.00 94.12 99 PHE A C 1
ATOM 793 O O . PHE A 1 99 ? 9.063 -3.065 12.038 1.00 94.12 99 PHE A O 1
ATOM 800 N N . LYS A 1 100 ? 7.674 -4.518 13.025 1.00 92.44 100 LYS A N 1
ATOM 801 C CA . LYS A 1 100 ? 8.747 -5.468 13.369 1.00 92.44 100 LYS A CA 1
ATOM 802 C C . LYS A 1 100 ? 9.381 -6.075 12.123 1.00 92.44 100 LYS A C 1
ATOM 804 O O . LYS A 1 100 ? 10.593 -6.272 12.092 1.00 92.44 100 LYS A O 1
ATOM 809 N N . PHE A 1 101 ? 8.576 -6.378 11.114 1.00 90.69 101 PHE A N 1
ATOM 810 C CA . PHE A 1 101 ? 9.054 -6.903 9.845 1.00 90.69 101 PHE A CA 1
ATOM 811 C C . PHE A 1 101 ? 9.945 -5.890 9.114 1.00 90.69 101 PHE A C 1
ATOM 813 O O . PHE A 1 101 ? 11.064 -6.236 8.740 1.00 90.69 101 PHE A O 1
ATOM 820 N N . ASP A 1 102 ? 9.525 -4.629 9.028 1.00 89.31 102 ASP A N 1
ATOM 821 C CA . ASP A 1 102 ? 10.303 -3.544 8.422 1.00 89.31 102 ASP A CA 1
ATOM 822 C C . ASP A 1 102 ? 11.639 -3.329 9.146 1.00 89.31 102 ASP A C 1
ATOM 824 O O . ASP A 1 102 ? 12.679 -3.147 8.510 1.00 89.31 102 ASP A O 1
ATOM 828 N N . GLN A 1 103 ? 11.648 -3.425 10.481 1.00 89.56 103 GLN A N 1
ATOM 829 C CA . GLN A 1 103 ? 12.885 -3.395 11.266 1.00 89.56 103 GLN A CA 1
ATOM 830 C C . GLN A 1 103 ? 13.828 -4.551 10.917 1.00 89.56 103 GLN A C 1
ATOM 832 O O . GLN A 1 103 ? 15.038 -4.344 10.801 1.00 89.56 103 GLN A O 1
ATOM 837 N N . LEU A 1 104 ? 13.299 -5.767 10.757 1.00 86.00 104 LEU A N 1
ATOM 838 C CA . LEU A 1 104 ? 14.097 -6.936 10.391 1.00 86.00 104 LEU A CA 1
ATOM 839 C C . LEU A 1 104 ? 14.642 -6.808 8.965 1.00 86.00 104 LEU A C 1
ATOM 841 O O . LEU A 1 104 ? 15.835 -7.027 8.765 1.00 86.00 104 LEU A O 1
ATOM 845 N N . ILE A 1 105 ? 13.823 -6.395 7.996 1.00 84.75 105 ILE A N 1
ATOM 846 C CA . ILE A 1 105 ? 14.282 -6.141 6.624 1.00 84.75 105 ILE A CA 1
ATOM 847 C C . ILE A 1 105 ? 15.372 -5.076 6.612 1.00 84.75 105 ILE A C 1
ATOM 849 O O . ILE A 1 105 ? 16.410 -5.281 5.992 1.00 84.75 105 ILE A O 1
ATOM 853 N N . SER A 1 106 ? 15.170 -3.959 7.309 1.00 82.38 106 SER A N 1
ATOM 854 C CA . SER A 1 106 ? 16.163 -2.884 7.379 1.00 82.38 106 SER A CA 1
ATOM 855 C C . SER A 1 106 ? 17.486 -3.372 7.982 1.00 82.38 106 SER A C 1
ATOM 857 O O . SER A 1 106 ? 18.564 -3.036 7.494 1.00 82.38 106 SER A O 1
ATOM 859 N N . LYS A 1 107 ? 17.415 -4.233 9.004 1.00 80.25 107 LYS A N 1
ATOM 860 C CA . LYS A 1 107 ? 18.590 -4.783 9.689 1.00 80.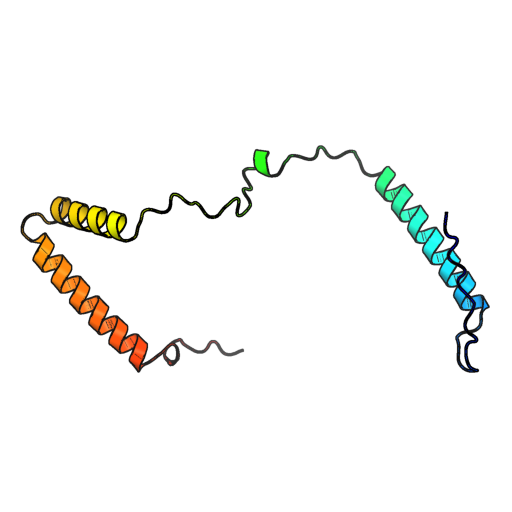25 107 LYS A CA 1
ATOM 861 C C . LYS A 1 107 ? 19.343 -5.840 8.877 1.00 80.25 107 LYS A C 1
ATOM 863 O O . LYS A 1 107 ? 20.569 -5.865 8.922 1.00 80.25 107 LYS A O 1
ATOM 868 N N . PHE A 1 108 ? 18.637 -6.747 8.205 1.00 73.69 108 PHE A N 1
ATOM 869 C CA . PHE A 1 108 ? 19.243 -7.897 7.522 1.00 73.69 108 PHE A CA 1
ATOM 870 C C . PHE A 1 108 ? 19.392 -7.704 6.005 1.00 73.69 108 PHE A C 1
ATOM 872 O O . PHE A 1 108 ? 20.165 -8.424 5.371 1.00 73.69 108 PHE A O 1
ATOM 879 N N . GLY A 1 109 ? 18.713 -6.707 5.435 1.00 66.12 109 GLY A N 1
ATOM 880 C CA . GLY A 1 109 ? 18.762 -6.340 4.025 1.00 66.12 109 GLY A CA 1
ATOM 881 C C . GLY A 1 109 ? 18.391 -7.479 3.061 1.00 66.12 109 GLY A C 1
ATOM 882 O O . GLY A 1 109 ? 18.054 -8.592 3.470 1.00 66.12 109 GLY A O 1
ATOM 883 N N . PRO A 1 110 ? 18.515 -7.248 1.744 1.00 67.94 110 PRO A N 1
ATOM 884 C CA . PRO A 1 110 ? 18.370 -8.296 0.730 1.00 67.94 110 PRO A CA 1
ATOM 885 C C . PRO A 1 110 ? 19.501 -9.346 0.763 1.00 67.94 110 PRO A C 1
ATOM 887 O O . PRO A 1 110 ? 19.518 -10.245 -0.069 1.00 67.94 110 PRO A O 1
ATOM 890 N N . SER A 1 111 ? 20.424 -9.283 1.733 1.00 61.88 111 SER A N 1
ATOM 891 C CA . SER A 1 111 ? 21.505 -10.264 1.923 1.00 61.88 111 SER A CA 1
ATOM 892 C C . SER A 1 111 ? 20.987 -11.682 2.223 1.00 61.88 111 SER A C 1
ATOM 894 O O . SER A 1 111 ? 21.672 -12.663 1.956 1.00 61.88 111 SER A O 1
ATOM 896 N N . LEU A 1 112 ? 19.762 -11.804 2.752 1.00 60.16 112 LEU A N 1
ATOM 897 C CA . LEU A 1 112 ? 19.109 -13.090 3.033 1.00 60.16 112 LEU A CA 1
ATOM 898 C C . LEU A 1 112 ? 18.414 -13.721 1.818 1.00 60.16 112 LEU A C 1
ATOM 900 O O . LEU A 1 112 ? 17.890 -14.830 1.932 1.00 60.16 112 LEU A O 1
ATOM 904 N N . TRP A 1 113 ? 18.375 -13.042 0.668 1.00 67.44 113 TRP A N 1
ATOM 905 C CA . TRP A 1 113 ? 17.901 -13.681 -0.555 1.00 67.44 113 TRP A CA 1
ATOM 906 C C . TRP A 1 113 ? 18.975 -14.680 -0.987 1.00 67.44 113 TRP A C 1
ATOM 908 O O . TRP A 1 113 ? 20.150 -14.305 -1.023 1.00 67.44 113 TRP A O 1
ATOM 918 N N . PRO A 1 114 ? 18.626 -15.943 -1.287 1.00 70.62 114 PRO A N 1
ATOM 919 C CA . PRO A 1 114 ? 19.604 -16.884 -1.805 1.00 70.62 114 PRO A CA 1
ATOM 920 C C . PRO A 1 114 ? 20.235 -16.256 -3.047 1.00 70.62 114 PRO A C 1
ATOM 922 O O . PRO A 1 114 ? 19.541 -15.972 -4.024 1.00 70.62 114 PRO A O 1
ATOM 925 N N . GLN A 1 115 ? 21.538 -15.974 -2.980 1.00 69.88 115 GLN A N 1
ATOM 926 C CA . GLN A 1 115 ? 22.267 -15.501 -4.145 1.00 69.88 115 GLN A CA 1
ATOM 927 C C . GLN A 1 115 ? 22.213 -16.624 -5.170 1.00 69.88 115 GLN A C 1
ATOM 929 O O . GLN A 1 115 ? 22.799 -17.684 -4.959 1.00 69.88 115 GLN A O 1
ATOM 934 N N . ILE A 1 116 ? 21.444 -16.415 -6.238 1.00 66.88 116 ILE A N 1
ATOM 935 C CA . ILE A 1 116 ? 21.412 -17.338 -7.365 1.00 66.88 116 ILE A CA 1
ATOM 936 C C . ILE A 1 116 ? 22.821 -17.278 -7.966 1.00 66.88 116 ILE A C 1
ATOM 938 O O . ILE A 1 116 ? 23.228 -16.194 -8.396 1.00 66.88 116 ILE A O 1
ATOM 942 N N . PRO A 1 117 ? 23.602 -18.371 -7.928 1.00 74.25 117 PRO A N 1
ATOM 943 C CA . PRO A 1 117 ? 24.919 -18.372 -8.542 1.00 74.25 117 PRO A CA 1
ATOM 944 C C . PRO A 1 117 ? 24.770 -18.094 -10.041 1.00 74.25 117 PRO A C 1
ATOM 946 O O . PRO A 1 117 ? 23.866 -18.631 -10.684 1.00 74.25 117 PRO A O 1
ATOM 949 N N . SER A 1 118 ? 25.634 -17.215 -10.551 1.00 65.81 118 SER A N 1
ATOM 950 C CA . SER A 1 118 ? 25.754 -16.870 -11.972 1.00 65.81 118 SER A CA 1
ATOM 951 C C . SER A 1 118 ? 26.253 -18.041 -12.805 1.00 65.81 118 SER A C 1
ATOM 953 O O . SER A 1 118 ? 27.246 -18.656 -12.346 1.00 65.81 118 SER A O 1
#

Radius of gyration: 33.92 Å; chains: 1; bounding box: 66×44×75 Å

pLDDT: mean 75.47, std 15.96, range [38.03, 97.0]

Secondary structure (DSSP, 8-state):
--------PPPPTTSPPHHHHHHHHHHHHHHHHHHHHHHHTS-------TTTTT-----S--TTPPPHHHHHHHHHHHHHHHHGGGHHHHHHHHHHHHHHHHHHHHHHGGGGS-----

Sequence (118 aa):
MTGCDLSLSSQGPNGPPKHVLVEHRKEMEKRRKEKMEEEEKLPQVEFVNATDMGIHGINSAEVDRPSFRSRIQEHLKEMEELYGPEAERIITRESTVNFKFDQLISKFGPSLWPQIPS